Protein AF-A0A8D0L1W5-F1 (afdb_monomer_lite)

Organism: Sphenodon punctatus (NCBI:txid8508)

Secondary structure (DSSP, 8-state):
----STT--EEEE--SS-EE-TTT--EE-SS---EEEETTT--EEEHHHHTT--SPP-S--S-----

InterPro domains:
  IPR002219 Protein kinase C-like, phorbol ester/diacylglycerol-binding domain [PF00130] (8-58)
  IPR002219 Protein kinase C-like, phorbol ester/diacylglycerol-binding domain [PS00479] (8-57)
  IPR002219 Protein kinase C-like, phorbol ester/diacylglycerol-binding domain [PS50081] (7-57)
  IPR002219 Protein kinase C-like, phorbol ester/diacylglycerol-binding domain [SM00109] (8-57)
  IPR020454 Diacylglycerol/phorbol-ester binding [PR00008] (5-19)
  IPR020454 Diacylglycerol/phorbol-ester binding [PR00008] (21-30)
  IPR020454 Diacylglycerol/phorbol-ester binding [PR00008] (34-45)
  IPR020454 Diacylg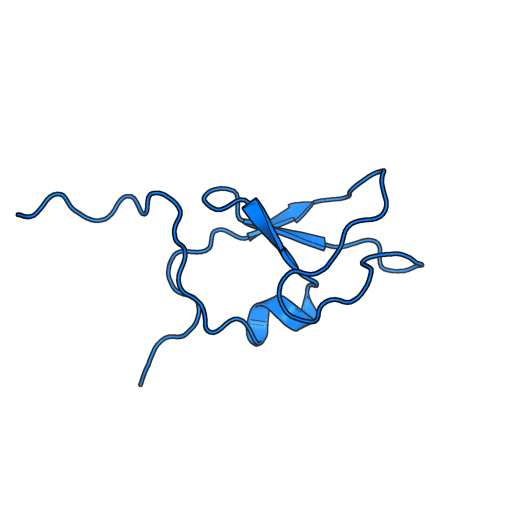lycerol/phorbol-ester binding [PR00008] (46-58)
  IPR046349 C1-like domain superfamily [SSF57889] (6-60)

Radius of gyration: 13.08 Å; chains: 1; bounding box: 39×24×27 Å

pLDDT: mean 78.99, std 12.7, range [43.78, 91.12]

Foldseek 3Di:
DDDFAPPFDWDWDQDPDWDAQPQPRDICDDPCSTWIAGPFQRHIHDPVCSVVGRDYDPGDDVDDDDD

Structure (mmCIF, N/CA/C/O backbone):
data_AF-A0A8D0L1W5-F1
#
_entry.id   AF-A0A8D0L1W5-F1
#
loop_
_atom_site.group_PDB
_atom_site.id
_atom_site.type_symbol
_atom_site.label_atom_id
_atom_site.label_alt_id
_atom_site.label_comp_id
_atom_site.label_asym_id
_atom_site.label_entity_id
_atom_site.label_seq_id
_atom_site.pdbx_PDB_ins_code
_atom_site.Cartn_x
_atom_site.Cartn_y
_atom_site.Cartn_z
_atom_site.occupancy
_atom_site.B_iso_or_equiv
_atom_site.auth_seq_id
_atom_site.auth_comp_id
_atom_site.auth_asym_id
_atom_site.auth_atom_id
_atom_site.pdbx_PDB_model_num
ATOM 1 N N . MET A 1 1 ? -22.919 -1.803 -5.492 1.00 46.78 1 MET A N 1
ATOM 2 C CA . MET A 1 1 ? -21.544 -2.275 -5.771 1.00 46.78 1 MET A CA 1
ATOM 3 C C . MET A 1 1 ? -20.723 -2.035 -4.516 1.00 46.78 1 MET A C 1
ATOM 5 O O . MET A 1 1 ? -20.789 -0.929 -4.003 1.00 46.78 1 MET A O 1
ATOM 9 N N . ARG A 1 2 ? -20.044 -3.042 -3.955 1.00 53.03 2 ARG A N 1
ATOM 10 C CA . ARG A 1 2 ? -19.207 -2.825 -2.763 1.00 53.03 2 ARG A CA 1
ATOM 11 C C . ARG A 1 2 ? -17.919 -2.137 -3.207 1.00 53.03 2 ARG A C 1
ATOM 13 O O . ARG A 1 2 ? -17.141 -2.720 -3.954 1.00 53.03 2 ARG A O 1
ATOM 20 N N . GLU A 1 3 ? -17.747 -0.886 -2.811 1.00 56.81 3 GLU A N 1
ATOM 21 C CA . GLU A 1 3 ? -16.488 -0.165 -2.971 1.00 56.81 3 GLU A CA 1
ATOM 22 C C . GLU A 1 3 ? -15.465 -0.813 -2.038 1.00 56.81 3 GLU A C 1
ATOM 24 O O . GLU A 1 3 ? -15.694 -0.920 -0.839 1.00 56.81 3 GLU A O 1
ATOM 29 N N . LEU A 1 4 ? -14.389 -1.336 -2.614 1.00 67.56 4 LEU A N 1
ATOM 30 C CA . LEU A 1 4 ? -13.419 -2.181 -1.927 1.00 67.56 4 LEU A CA 1
ATOM 31 C C . LEU A 1 4 ? -12.157 -1.357 -1.666 1.00 67.56 4 LEU A C 1
ATOM 33 O O . LEU A 1 4 ? -11.660 -0.710 -2.587 1.00 67.56 4 LEU A O 1
ATOM 37 N N . GLY A 1 5 ? -11.660 -1.360 -0.426 1.00 68.94 5 GLY A N 1
ATOM 38 C CA . GLY A 1 5 ? -10.467 -0.593 -0.060 1.00 68.94 5 GLY A CA 1
ATOM 39 C C . GLY A 1 5 ? -10.722 0.880 0.268 1.00 68.94 5 GLY A C 1
ATOM 40 O O . GLY A 1 5 ? -9.873 1.726 -0.030 1.00 68.94 5 GLY A O 1
ATOM 41 N N . LYS A 1 6 ? -11.877 1.229 0.852 1.00 75.38 6 LYS A N 1
ATOM 42 C CA . LYS A 1 6 ? -12.214 2.629 1.141 1.00 75.38 6 LYS A CA 1
ATOM 43 C C . LYS A 1 6 ? -11.348 3.210 2.260 1.00 75.38 6 LYS A C 1
ATOM 45 O O . LYS A 1 6 ? -11.051 2.563 3.262 1.00 75.38 6 LYS A O 1
ATOM 50 N N . GLY A 1 7 ? -10.977 4.482 2.102 1.00 81.50 7 GLY A N 1
ATOM 51 C CA . GLY A 1 7 ? -10.289 5.269 3.133 1.00 81.50 7 GLY A CA 1
ATOM 52 C C . GLY A 1 7 ? -8.775 5.080 3.220 1.00 81.50 7 GLY A C 1
ATOM 53 O O . GLY A 1 7 ? -8.150 5.668 4.097 1.00 81.50 7 GLY A O 1
ATOM 54 N N . HIS A 1 8 ? -8.160 4.278 2.346 1.00 86.56 8 HIS A N 1
ATOM 55 C CA . HIS A 1 8 ? -6.705 4.157 2.326 1.00 86.56 8 HIS A CA 1
ATOM 56 C C . HIS A 1 8 ? -6.051 5.292 1.534 1.00 86.56 8 HIS A C 1
ATOM 58 O O . HIS A 1 8 ? -6.237 5.416 0.323 1.00 86.56 8 HIS A O 1
ATOM 64 N N . THR A 1 9 ? -5.178 6.040 2.201 1.00 88.62 9 THR A N 1
ATOM 65 C CA . THR A 1 9 ? -4.323 7.048 1.565 1.00 88.62 9 THR A CA 1
ATOM 66 C C . THR A 1 9 ? -2.937 6.453 1.342 1.00 88.62 9 THR A C 1
ATOM 68 O O . THR A 1 9 ? -2.043 6.580 2.180 1.00 88.62 9 THR A O 1
ATOM 71 N N . PHE A 1 10 ? -2.781 5.734 0.230 1.00 88.56 10 PHE A N 1
ATOM 72 C CA . PHE A 1 10 ? -1.513 5.119 -0.163 1.00 88.56 10 PHE A CA 1
ATOM 73 C C . PHE A 1 10 ? -0.532 6.160 -0.691 1.00 88.56 10 PHE A C 1
ATOM 75 O O . PHE A 1 10 ? -0.817 6.836 -1.678 1.00 88.56 10 PHE A O 1
ATOM 82 N N . GLN A 1 11 ? 0.646 6.230 -0.079 1.00 90.00 11 GLN A N 1
ATOM 83 C CA . GLN A 1 11 ? 1.737 7.086 -0.516 1.00 90.00 11 GLN A CA 1
ATOM 84 C C . GLN A 1 11 ? 2.911 6.233 -1.020 1.00 90.00 11 GLN A C 1
ATOM 86 O O . GLN A 1 11 ? 3.226 5.206 -0.406 1.00 90.00 11 GLN A O 1
ATOM 91 N N . PRO A 1 12 ? 3.558 6.614 -2.138 1.00 89.19 12 PRO A N 1
ATOM 92 C CA . PRO A 1 12 ? 4.798 5.986 -2.579 1.00 89.19 12 PRO A CA 1
ATOM 93 C C . PRO A 1 12 ? 5.847 6.052 -1.474 1.00 89.19 12 PRO A C 1
ATOM 95 O O . PRO A 1 12 ? 6.242 7.137 -1.056 1.00 89.19 12 PRO A O 1
ATOM 98 N N . CYS A 1 13 ? 6.313 4.887 -1.033 1.00 84.00 13 CYS A N 1
ATOM 99 C CA . CYS A 1 13 ? 7.380 4.784 -0.054 1.00 84.00 13 CYS A CA 1
ATOM 100 C C . CYS A 1 13 ? 8.494 3.894 -0.605 1.00 84.00 13 CYS A C 1
ATOM 102 O O . CYS A 1 13 ? 8.255 2.811 -1.154 1.00 84.00 13 CYS A O 1
ATOM 104 N N . THR A 1 14 ? 9.725 4.373 -0.482 1.00 78.19 14 THR A N 1
ATOM 105 C CA . THR A 1 14 ? 10.935 3.598 -0.748 1.00 78.19 14 THR A CA 1
ATOM 106 C C . THR A 1 14 ? 11.534 3.207 0.584 1.00 78.19 14 THR A C 1
ATOM 108 O O . THR A 1 14 ? 12.088 4.045 1.293 1.00 78.19 14 THR A O 1
ATOM 111 N N . HIS A 1 15 ? 11.418 1.931 0.925 1.00 73.56 15 HIS A N 1
ATOM 112 C CA . HIS A 1 15 ? 12.037 1.402 2.125 1.00 73.56 15 HIS A CA 1
ATOM 113 C C . HIS A 1 15 ? 13.498 1.052 1.835 1.00 73.56 15 HIS A C 1
ATOM 115 O O . HIS A 1 15 ? 13.809 0.357 0.866 1.00 73.56 15 HIS A O 1
ATOM 121 N N . SER A 1 16 ? 14.404 1.534 2.686 1.00 77.31 16 SER A N 1
ATOM 122 C CA . SER A 1 16 ? 15.824 1.153 2.646 1.00 77.31 16 SER A CA 1
ATOM 123 C C . SER A 1 16 ? 16.054 -0.288 3.119 1.00 77.31 16 SER A C 1
ATOM 125 O O . SER A 1 16 ? 17.121 -0.846 2.885 1.00 77.31 16 SER A O 1
ATOM 127 N N . GLN A 1 17 ? 15.053 -0.884 3.774 1.00 79.25 17 GLN A N 1
ATOM 128 C CA . GLN A 1 17 ? 15.059 -2.237 4.325 1.00 79.25 17 GLN A CA 1
ATOM 129 C C . GLN A 1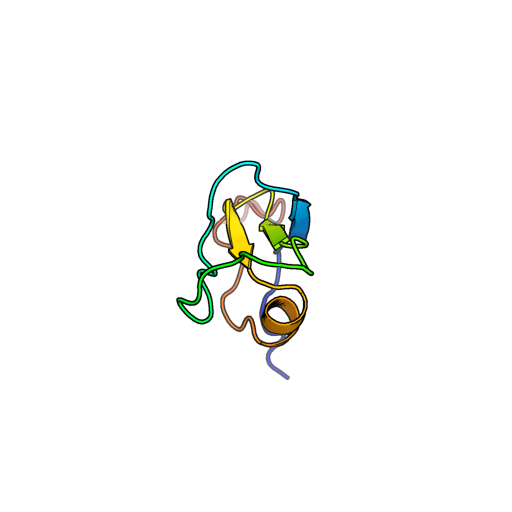 17 ? 14.051 -3.134 3.589 1.00 79.25 17 GLN A C 1
ATOM 131 O O . GLN A 1 17 ? 13.048 -2.625 3.074 1.00 79.25 17 GLN A O 1
ATOM 136 N N . PRO A 1 18 ? 14.289 -4.460 3.542 1.00 75.88 18 PRO A N 1
ATOM 137 C CA . PRO A 1 18 ? 13.341 -5.405 2.964 1.00 75.88 18 PRO A CA 1
ATOM 138 C C . PRO A 1 18 ? 11.996 -5.275 3.677 1.00 75.88 18 PRO A C 1
ATOM 140 O O . PRO A 1 18 ? 11.900 -5.418 4.892 1.00 75.88 18 PRO A O 1
ATOM 143 N N . THR A 1 19 ? 10.964 -4.957 2.905 1.00 87.19 19 THR A N 1
ATOM 144 C CA . THR A 1 19 ? 9.602 -4.780 3.413 1.00 87.19 19 THR A CA 1
ATOM 145 C C . THR A 1 19 ? 8.709 -5.845 2.807 1.00 87.19 19 THR A C 1
ATOM 147 O O . THR A 1 19 ? 9.000 -6.354 1.728 1.00 87.19 19 THR A O 1
ATOM 150 N N . TRP A 1 20 ? 7.631 -6.194 3.491 1.00 88.44 20 TRP A N 1
ATOM 151 C CA . TRP A 1 20 ? 6.708 -7.239 3.069 1.00 88.44 20 TRP A CA 1
ATOM 152 C C . TRP A 1 20 ? 5.401 -6.619 2.602 1.00 88.44 20 TRP A C 1
ATOM 154 O O . TRP A 1 20 ? 4.993 -5.561 3.081 1.00 88.44 20 TRP A O 1
ATOM 164 N N . CYS A 1 21 ? 4.750 -7.258 1.638 1.00 90.44 21 CYS A N 1
ATOM 165 C CA . CYS A 1 21 ? 3.42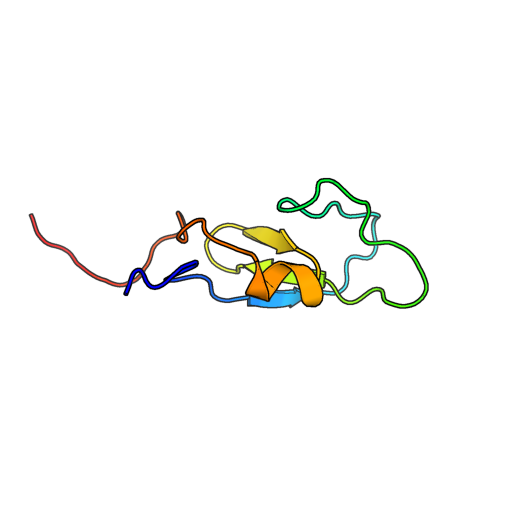0 -6.853 1.225 1.00 90.44 21 CYS A CA 1
ATOM 166 C C . CYS A 1 21 ? 2.374 -7.513 2.124 1.00 90.44 21 CYS A C 1
ATOM 168 O O . CYS A 1 21 ? 2.183 -8.721 2.043 1.00 90.44 21 CYS A O 1
ATOM 170 N N . ASP A 1 22 ? 1.616 -6.714 2.874 1.00 90.00 22 ASP A N 1
ATOM 171 C CA . ASP A 1 22 ? 0.540 -7.189 3.757 1.00 90.00 22 ASP A CA 1
ATOM 172 C C . ASP A 1 22 ? -0.613 -7.876 3.001 1.00 90.00 22 ASP A C 1
ATOM 174 O O . ASP A 1 22 ? -1.417 -8.591 3.590 1.00 90.00 22 ASP A O 1
ATOM 17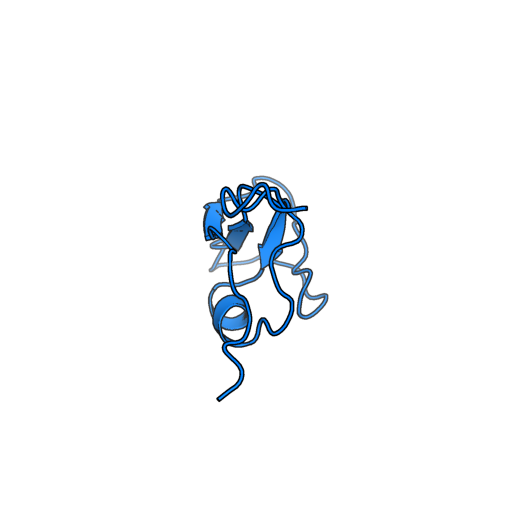8 N N . LEU A 1 23 ? -0.715 -7.665 1.682 1.00 89.38 23 LEU A N 1
ATOM 179 C CA . LEU A 1 23 ? -1.769 -8.267 0.865 1.00 89.38 23 LEU A CA 1
ATOM 180 C C . LEU A 1 23 ? -1.422 -9.669 0.358 1.00 89.38 23 LEU A C 1
ATOM 182 O O . LEU A 1 23 ? -2.274 -10.549 0.380 1.00 89.38 23 LEU A O 1
ATOM 186 N N . CYS A 1 24 ? -0.218 -9.854 -0.188 1.00 89.94 24 CYS A N 1
ATOM 187 C CA . CYS A 1 24 ? 0.178 -11.119 -0.815 1.00 89.94 24 CYS A CA 1
ATOM 188 C C . CYS A 1 24 ? 1.228 -11.896 -0.018 1.00 89.94 24 CYS A C 1
ATOM 190 O O . CYS A 1 24 ? 1.552 -13.007 -0.411 1.00 89.94 24 CYS A O 1
ATOM 192 N N . GLY A 1 25 ? 1.776 -11.322 1.056 1.00 88.62 25 GLY A N 1
ATOM 193 C CA . GLY A 1 25 ? 2.818 -11.947 1.875 1.00 88.62 25 GLY A CA 1
ATOM 194 C C . GLY A 1 25 ? 4.192 -12.027 1.204 1.00 88.62 25 GLY A C 1
ATOM 195 O O . GLY A 1 25 ? 5.102 -12.623 1.762 1.00 88.62 25 GLY A O 1
ATOM 196 N N . GLU A 1 26 ? 4.361 -11.424 0.026 1.00 88.12 26 GLU A N 1
ATOM 197 C CA . GLU A 1 26 ? 5.616 -11.475 -0.732 1.00 88.12 26 GLU A CA 1
ATOM 198 C C . GLU A 1 26 ? 6.543 -10.316 -0.354 1.00 88.12 26 GLU A C 1
ATOM 200 O O . GLU A 1 26 ? 6.091 -9.204 -0.048 1.00 88.12 26 GLU A O 1
ATOM 205 N N . PHE A 1 27 ? 7.850 -10.553 -0.453 1.00 87.19 27 PHE A N 1
ATOM 206 C CA . PHE A 1 27 ? 8.859 -9.524 -0.238 1.00 87.19 27 PHE A CA 1
ATOM 207 C C . PHE A 1 27 ? 8.814 -8.440 -1.321 1.00 87.19 27 PHE A C 1
ATOM 209 O O . PHE A 1 27 ? 8.895 -8.708 -2.520 1.00 87.19 27 PHE A O 1
ATOM 216 N N . ILE A 1 28 ? 8.810 -7.189 -0.877 1.00 85.56 28 ILE A N 1
ATOM 217 C CA . ILE A 1 28 ? 8.975 -5.996 -1.700 1.00 85.56 28 ILE A CA 1
ATOM 218 C C . ILE A 1 28 ? 10.479 -5.708 -1.806 1.00 85.56 28 ILE A C 1
ATOM 220 O O . ILE A 1 28 ? 11.034 -4.863 -1.102 1.00 85.56 28 ILE A O 1
ATOM 224 N N . TRP A 1 29 ? 11.163 -6.456 -2.667 1.00 75.44 29 TRP A N 1
ATOM 225 C CA . TRP A 1 29 ? 12.595 -6.314 -2.937 1.00 75.44 29 TRP A CA 1
ATOM 226 C C . TRP A 1 29 ? 12.884 -6.526 -4.432 1.00 75.44 29 TRP A C 1
ATOM 228 O O . TRP A 1 29 ? 12.083 -7.121 -5.148 1.00 75.44 29 TRP A O 1
ATOM 238 N N . GLY A 1 30 ? 14.006 -6.000 -4.931 1.00 68.00 30 GLY A N 1
ATOM 239 C CA . GLY A 1 30 ? 14.402 -6.113 -6.344 1.00 68.00 30 GLY A CA 1
ATOM 240 C C . GLY A 1 30 ? 14.262 -4.820 -7.161 1.00 68.00 30 GLY A C 1
ATOM 241 O O . GLY A 1 30 ? 14.142 -3.731 -6.607 1.00 68.00 30 GLY A O 1
ATOM 242 N N . VAL A 1 31 ? 14.327 -4.936 -8.494 1.00 60.94 31 VAL A N 1
ATOM 243 C CA . VAL A 1 31 ? 14.469 -3.820 -9.466 1.00 60.94 31 VAL A CA 1
ATOM 244 C C . VAL A 1 31 ? 13.320 -2.800 -9.389 1.00 60.94 31 VAL A C 1
ATOM 246 O O . VAL A 1 31 ? 13.511 -1.614 -9.653 1.00 60.94 31 VAL A O 1
ATOM 249 N N . TYR A 1 32 ? 12.142 -3.227 -8.932 1.00 61.19 32 TYR A N 1
ATOM 250 C CA . TYR A 1 32 ? 10.961 -2.383 -8.755 1.00 61.19 32 TYR A CA 1
ATOM 251 C C . TYR A 1 32 ? 10.691 -2.099 -7.269 1.00 61.19 32 TYR A C 1
ATOM 253 O O . TYR A 1 32 ? 9.639 -2.460 -6.749 1.00 61.19 32 TYR A O 1
ATOM 261 N N . LYS A 1 33 ? 11.621 -1.407 -6.586 1.00 70.81 33 LYS A N 1
ATOM 262 C CA . LYS A 1 33 ? 11.540 -0.972 -5.164 1.00 70.81 33 LYS A CA 1
ATOM 263 C C . LYS A 1 33 ? 10.388 -0.002 -4.831 1.00 70.81 33 LYS A C 1
ATOM 265 O O . LYS A 1 33 ? 10.473 0.777 -3.883 1.00 70.81 33 LYS A O 1
ATOM 270 N N . LYS A 1 34 ? 9.326 0.035 -5.629 1.00 76.69 34 LYS A N 1
ATOM 271 C CA . LYS A 1 34 ? 8.200 0.934 -5.410 1.00 76.69 34 LYS A CA 1
ATOM 272 C C . LYS A 1 34 ? 7.155 0.190 -4.588 1.00 76.69 34 LYS A C 1
ATOM 274 O O . LYS A 1 34 ? 6.443 -0.668 -5.103 1.00 76.69 34 LYS A O 1
ATOM 279 N N . SER A 1 35 ? 7.078 0.531 -3.308 1.00 88.38 35 SER A N 1
ATOM 280 C CA . SER A 1 35 ? 5.991 0.118 -2.424 1.00 88.38 35 SER A CA 1
ATOM 281 C C . SER A 1 35 ? 5.037 1.282 -2.180 1.00 88.38 35 SER A C 1
ATOM 283 O O . SER A 1 35 ? 5.366 2.448 -2.427 1.00 88.38 35 SER A O 1
ATOM 285 N N . LEU A 1 36 ? 3.839 0.957 -1.726 1.00 90.62 36 LEU A N 1
ATOM 286 C CA . LEU A 1 36 ? 2.830 1.908 -1.305 1.00 90.62 36 LEU A CA 1
ATOM 287 C C . LEU A 1 36 ? 2.516 1.646 0.155 1.00 90.62 36 LEU A C 1
ATOM 289 O O . LEU A 1 36 ? 2.151 0.526 0.505 1.00 90.62 36 LEU 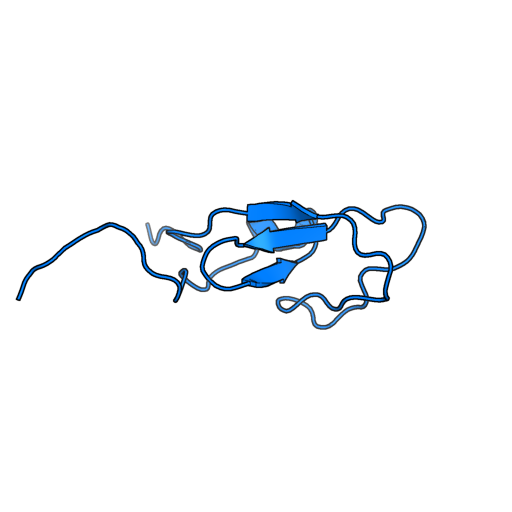A O 1
ATOM 293 N N . GLN A 1 37 ? 2.606 2.682 0.978 1.00 90.50 37 GLN A N 1
ATOM 294 C CA . GLN A 1 37 ? 2.243 2.605 2.383 1.00 90.50 37 GLN A CA 1
ATOM 295 C C . GLN A 1 37 ? 1.075 3.543 2.664 1.00 90.50 37 GLN A C 1
ATOM 297 O O . GLN A 1 37 ? 1.091 4.709 2.273 1.00 90.50 37 GLN A O 1
ATOM 302 N N . CYS A 1 38 ? 0.043 3.038 3.334 1.00 90.25 38 CYS A N 1
ATOM 303 C CA . CYS A 1 38 ? -1.048 3.880 3.801 1.00 90.25 38 CYS A CA 1
ATOM 304 C C . CYS A 1 38 ? -0.565 4.777 4.945 1.00 90.25 38 CYS A C 1
ATOM 306 O O . CYS A 1 38 ? -0.056 4.277 5.947 1.00 90.25 38 CYS A O 1
ATOM 308 N N . ILE A 1 39 ? -0.769 6.091 4.849 1.00 88.62 39 ILE A N 1
ATOM 309 C CA . ILE A 1 39 ? -0.331 7.012 5.910 1.00 88.62 39 ILE A CA 1
ATOM 310 C C . ILE A 1 39 ? -1.122 6.834 7.215 1.00 88.62 39 ILE A C 1
ATOM 312 O O . ILE A 1 39 ? -0.562 7.068 8.284 1.00 88.62 39 ILE A O 1
ATOM 316 N N . HIS A 1 40 ? -2.378 6.376 7.127 1.00 86.75 40 HIS A N 1
ATOM 317 C CA . HIS A 1 40 ? -3.287 6.252 8.269 1.00 86.75 40 HIS A CA 1
ATOM 318 C C . HIS A 1 40 ? -3.124 4.921 9.012 1.00 86.75 40 HIS A C 1
ATOM 320 O O . HIS A 1 40 ? -2.950 4.918 10.223 1.00 86.75 40 HIS A O 1
ATOM 326 N N . CYS A 1 41 ? -3.164 3.790 8.299 1.00 87.69 41 CYS A N 1
ATOM 327 C CA . CYS A 1 41 ? -3.090 2.455 8.911 1.00 87.69 41 CYS A CA 1
ATOM 328 C C . CYS A 1 41 ? -1.738 1.751 8.737 1.00 87.69 41 CYS A C 1
ATOM 330 O O . CYS A 1 41 ? -1.611 0.597 9.123 1.00 87.69 41 CYS A O 1
ATOM 332 N N . LYS A 1 42 ? -0.749 2.401 8.105 1.00 88.00 42 LYS A N 1
ATOM 333 C CA . LYS A 1 42 ? 0.587 1.838 7.816 1.00 88.00 42 LYS A CA 1
ATOM 334 C C . LYS A 1 42 ? 0.602 0.554 6.973 1.00 88.00 42 LYS A C 1
ATOM 336 O O . LYS A 1 42 ? 1.661 -0.035 6.790 1.00 88.00 42 LYS A O 1
ATOM 341 N N . PHE A 1 43 ? -0.531 0.182 6.376 1.00 90.44 43 PHE A N 1
ATOM 342 C CA . PHE A 1 43 ? -0.641 -0.961 5.470 1.00 90.44 43 PHE A CA 1
ATOM 343 C C . PHE A 1 43 ? 0.291 -0.800 4.270 1.00 90.44 43 PHE A C 1
ATOM 345 O O . PHE A 1 43 ? 0.172 0.191 3.537 1.00 90.44 43 PHE A O 1
ATOM 352 N N . THR A 1 44 ? 1.188 -1.762 4.061 1.00 90.94 44 THR A N 1
ATOM 353 C CA . THR A 1 44 ? 2.217 -1.700 3.025 1.00 90.94 44 THR A CA 1
ATOM 354 C C . THR A 1 44 ? 1.948 -2.730 1.933 1.00 90.94 44 THR A C 1
ATOM 356 O O . THR A 1 44 ? 1.704 -3.909 2.176 1.00 90.94 44 THR A O 1
ATOM 359 N N . CYS A 1 45 ? 1.962 -2.295 0.675 1.00 90.94 45 CYS A N 1
ATOM 360 C CA . CYS A 1 45 ? 1.656 -3.168 -0.449 1.00 90.94 45 CYS A CA 1
ATOM 361 C C . CYS A 1 45 ? 2.405 -2.806 -1.732 1.00 90.94 45 CYS A C 1
ATOM 363 O O . CYS A 1 45 ? 2.934 -1.706 -1.895 1.00 90.94 45 CYS A O 1
ATOM 365 N N . HIS A 1 46 ? 2.431 -3.742 -2.681 1.00 91.12 46 HIS A N 1
ATOM 366 C CA . HIS A 1 46 ? 2.892 -3.457 -4.037 1.00 91.12 46 HIS A CA 1
ATOM 367 C C . HIS A 1 46 ? 1.917 -2.538 -4.785 1.00 91.12 46 HIS A C 1
ATOM 369 O O . HIS A 1 46 ? 0.708 -2.559 -4.548 1.00 91.12 46 HIS A O 1
ATOM 375 N N . TYR A 1 47 ? 2.411 -1.853 -5.818 1.00 86.75 47 TYR A N 1
ATOM 376 C CA . TYR A 1 47 ? 1.567 -1.078 -6.741 1.00 86.75 47 TYR A CA 1
ATOM 377 C C . TYR A 1 47 ? 0.463 -1.918 -7.389 1.00 86.75 47 TYR A C 1
ATOM 379 O O . TYR A 1 47 ? -0.681 -1.477 -7.459 1.00 86.75 47 TYR A O 1
ATOM 387 N N . ARG A 1 48 ? 0.783 -3.151 -7.803 1.00 86.44 48 ARG A N 1
ATOM 388 C CA . ARG A 1 48 ? -0.203 -4.103 -8.344 1.00 86.44 48 ARG A CA 1
ATOM 389 C C . ARG A 1 48 ? -1.206 -4.577 -7.291 1.00 86.44 48 ARG A C 1
ATOM 391 O O . ARG A 1 48 ? -2.368 -4.814 -7.598 1.00 86.44 48 ARG A O 1
ATOM 398 N N . CYS A 1 49 ? -0.755 -4.693 -6.043 1.00 88.56 49 CYS A N 1
ATOM 399 C CA . CYS A 1 49 ? -1.568 -5.169 -4.933 1.00 88.56 49 CYS A CA 1
ATOM 400 C C . CYS A 1 49 ? -2.599 -4.123 -4.512 1.00 88.56 49 CYS A C 1
ATOM 402 O O . CYS A 1 49 ? -3.696 -4.510 -4.140 1.00 88.56 49 CYS A O 1
ATOM 404 N N . ARG A 1 50 ? -2.315 -2.821 -4.659 1.00 85.38 50 ARG A N 1
ATOM 405 C CA . ARG A 1 50 ? -3.270 -1.740 -4.352 1.00 85.38 50 ARG A CA 1
ATOM 406 C C . ARG A 1 50 ? -4.669 -1.983 -4.929 1.00 85.38 50 ARG A C 1
ATOM 408 O O . ARG A 1 50 ? -5.650 -1.772 -4.230 1.00 85.38 50 ARG A O 1
ATOM 415 N N . ALA A 1 51 ? -4.766 -2.431 -6.182 1.00 83.62 51 ALA A N 1
ATOM 416 C CA . ALA A 1 51 ? -6.049 -2.666 -6.853 1.00 83.62 51 ALA A CA 1
ATOM 417 C C . ALA A 1 51 ? -6.811 -3.900 -6.328 1.00 83.62 51 ALA A C 1
ATOM 419 O O . ALA A 1 51 ? -8.013 -4.035 -6.549 1.00 83.62 51 ALA A O 1
ATOM 420 N N . LEU A 1 52 ? -6.112 -4.804 -5.641 1.00 87.69 52 LEU A N 1
ATOM 421 C CA . LEU A 1 52 ? -6.652 -6.043 -5.086 1.00 87.69 52 LEU A CA 1
ATOM 422 C C . LEU A 1 52 ? -7.094 -5.887 -3.622 1.00 87.69 52 LEU A C 1
ATOM 424 O O . LEU A 1 52 ? -7.707 -6.801 -3.072 1.00 87.69 52 LEU A O 1
ATOM 428 N N . ILE A 1 53 ? -6.811 -4.747 -2.984 1.00 85.50 53 ILE A N 1
ATOM 429 C CA . ILE A 1 53 ? -7.159 -4.504 -1.582 1.00 85.50 53 ILE A CA 1
ATOM 430 C C . ILE A 1 53 ? -8.677 -4.444 -1.440 1.00 85.50 53 ILE A C 1
ATOM 432 O O . ILE A 1 53 ? -9.357 -3.614 -2.043 1.00 85.50 53 ILE A O 1
ATOM 436 N N . ARG A 1 54 ? -9.206 -5.368 -0.639 1.00 84.25 54 ARG A N 1
ATOM 437 C CA . ARG A 1 54 ? -10.626 -5.428 -0.272 1.00 84.25 54 ARG A CA 1
ATOM 438 C C . ARG A 1 54 ? -10.890 -4.945 1.152 1.00 84.25 54 ARG A C 1
ATOM 440 O O . ARG A 1 54 ? -12.039 -4.690 1.487 1.00 84.25 54 ARG A O 1
ATOM 447 N N . LEU A 1 55 ? -9.836 -4.831 1.957 1.00 83.38 55 LEU A N 1
ATOM 448 C CA . LEU A 1 55 ? -9.894 -4.372 3.337 1.00 83.38 55 LEU A CA 1
ATOM 449 C C . LEU A 1 55 ? -10.056 -2.853 3.374 1.00 83.38 55 LEU A C 1
ATOM 451 O O . LEU A 1 55 ? -9.335 -2.153 2.670 1.00 83.38 55 LEU A O 1
ATOM 455 N N . ASP A 1 56 ? -10.972 -2.354 4.193 1.00 84.62 56 ASP A N 1
ATOM 456 C CA . ASP A 1 56 ? -11.104 -0.920 4.432 1.00 84.62 56 ASP A CA 1
ATOM 457 C C . ASP A 1 56 ? -10.038 -0.404 5.402 1.00 84.62 56 ASP A C 1
ATOM 459 O O . ASP A 1 56 ? -9.502 -1.138 6.236 1.00 84.62 56 ASP A O 1
ATOM 463 N N . CYS A 1 57 ? -9.745 0.894 5.326 1.00 86.62 57 CYS A N 1
ATOM 464 C CA . CYS A 1 57 ? -8.729 1.479 6.185 1.00 86.62 57 CYS A CA 1
ATOM 465 C C . CYS A 1 57 ? -9.204 1.517 7.645 1.00 86.62 57 CYS A C 1
ATOM 467 O O . CYS A 1 57 ? -10.216 2.154 7.954 1.00 86.62 57 CYS A O 1
ATOM 469 N N . SER A 1 58 ? -8.438 0.872 8.533 1.00 81.38 58 SER A N 1
ATOM 470 C CA . SER A 1 58 ? -8.595 0.951 9.998 1.00 81.38 58 SER A CA 1
ATOM 471 C C . SER A 1 58 ? -7.966 2.196 10.625 1.00 81.38 58 SER A C 1
ATOM 473 O O . SER A 1 58 ? -8.080 2.394 11.829 1.00 81.38 58 SER A O 1
ATOM 475 N N . GLY A 1 59 ? -7.262 3.018 9.846 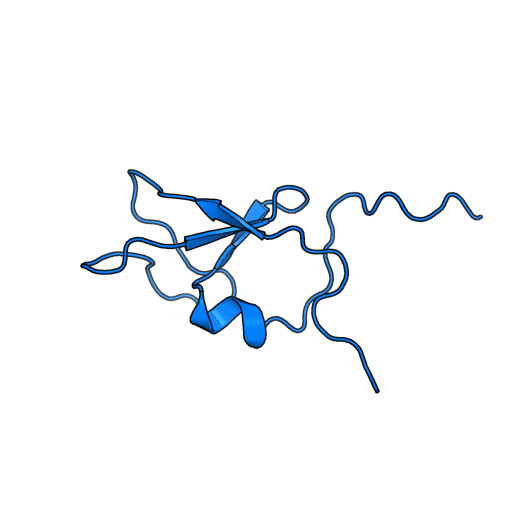1.00 74.56 59 GLY A N 1
ATOM 476 C CA . GLY A 1 59 ? -6.753 4.288 10.352 1.00 74.56 59 GLY A CA 1
ATOM 477 C C . GLY A 1 59 ? -7.896 5.289 10.539 1.00 74.56 59 GLY A C 1
ATOM 478 O O . GLY A 1 59 ? -8.967 5.081 9.962 1.00 74.56 59 GLY A O 1
ATOM 479 N N . PRO A 1 60 ? -7.690 6.372 11.308 1.00 66.62 60 PRO A N 1
ATOM 480 C CA . PRO A 1 60 ? -8.711 7.391 11.502 1.00 66.62 60 PRO A CA 1
ATOM 481 C C . PRO A 1 60 ? -9.072 7.989 10.141 1.00 66.62 60 PRO A C 1
ATOM 483 O O . PRO A 1 60 ? -8.338 8.801 9.574 1.00 66.62 60 PRO A O 1
ATOM 486 N N . ARG A 1 61 ? -10.197 7.534 9.587 1.00 63.28 61 ARG A N 1
ATOM 487 C CA . ARG A 1 61 ? -10.896 8.245 8.530 1.00 63.28 61 ARG A CA 1
ATOM 488 C C . ARG A 1 61 ? -11.474 9.457 9.221 1.00 63.28 61 ARG A C 1
ATOM 490 O O . ARG A 1 61 ? -12.198 9.312 10.197 1.00 63.28 61 ARG A O 1
ATOM 497 N N . ASN A 1 62 ? -11.144 10.642 8.741 1.00 63.66 62 ASN A N 1
ATOM 498 C CA . ASN A 1 62 ? -11.811 11.851 9.195 1.00 63.66 62 ASN A CA 1
ATOM 499 C C . ASN A 1 62 ? -13.230 11.894 8.578 1.00 63.66 62 ASN A C 1
ATOM 501 O O . ASN A 1 62 ? -13.529 12.736 7.739 1.00 63.66 62 ASN A O 1
ATOM 505 N N . GLN A 1 63 ? -14.054 10.896 8.911 1.00 58.22 63 GLN A N 1
ATOM 506 C CA . GLN A 1 63 ? -15.481 10.805 8.624 1.00 58.22 63 GLN A CA 1
ATOM 507 C C . GLN A 1 63 ? -16.177 10.309 9.899 1.00 58.22 63 GLN A C 1
ATOM 509 O O . GLN A 1 63 ? -16.058 9.126 10.209 1.00 58.22 63 GLN A O 1
ATOM 514 N N . ASP A 1 64 ? -16.832 11.269 10.574 1.00 50.66 64 ASP A N 1
ATOM 515 C CA . ASP A 1 64 ? -17.835 11.211 11.659 1.00 50.66 64 ASP A CA 1
ATOM 516 C C . ASP A 1 64 ? -17.508 10.372 12.907 1.00 50.66 64 ASP A C 1
ATOM 518 O O . ASP A 1 64 ? -17.227 9.186 12.820 1.00 50.66 64 ASP A O 1
ATOM 522 N N . ASN A 1 65 ? -17.520 10.874 14.148 1.00 61.81 65 ASN A N 1
ATOM 523 C CA . ASN A 1 65 ? -18.500 11.762 14.789 1.00 61.81 65 ASN A CA 1
ATOM 524 C C . ASN A 1 65 ? -19.955 11.507 14.373 1.00 61.81 65 ASN A C 1
ATOM 526 O O . ASN A 1 65 ? -20.526 12.353 13.707 1.00 61.81 65 ASN A O 1
ATOM 530 N N . GLU A 1 66 ? -20.505 10.358 14.772 1.00 52.00 66 GLU A N 1
ATOM 531 C CA . GLU A 1 66 ? -21.923 10.079 15.093 1.00 52.00 66 GLU A CA 1
ATOM 532 C C . GLU A 1 66 ? -22.024 8.553 15.338 1.00 52.00 66 GLU A C 1
ATOM 534 O O . GLU A 1 66 ? -21.637 7.781 14.465 1.00 52.00 66 GLU A O 1
ATOM 539 N N . GLN A 1 67 ? -22.448 7.988 16.475 1.00 43.78 67 GLN A N 1
ATOM 540 C CA . GLN A 1 67 ? -23.092 8.432 17.720 1.00 43.78 67 GLN A CA 1
ATOM 541 C C . GLN A 1 67 ? -22.609 7.529 18.868 1.00 43.78 67 GLN A C 1
ATOM 543 O O . GLN A 1 67 ? -22.288 6.349 18.585 1.00 43.78 67 GLN A O 1
#

Sequence (67 aa):
MRELGKGHTFQPCTHSQPTWCDLCGEFIWGVYKKSLQCIHCKFTCHYRCRALIRLDCSGPRNQDNEQ